Protein AF-A0A6M7Y1D5-F1 (afdb_monomer)

Foldseek 3Di:
DPPVCPPDDCPPPDDDDDDADPVLDFAFADDPDPPDTDGGSPPPCCVVCVVVSVVRNVVRNVVRDDD

Structure (mmCIF, N/CA/C/O backbone):
data_AF-A0A6M7Y1D5-F1
#
_entry.id   AF-A0A6M7Y1D5-F1
#
loop_
_atom_site.group_PDB
_atom_site.id
_atom_site.type_symbol
_atom_site.label_atom_id
_atom_site.label_alt_id
_atom_site.label_comp_id
_atom_site.label_asym_id
_atom_site.label_entity_id
_atom_site.label_seq_id
_atom_site.pdbx_PDB_ins_code
_atom_site.Cartn_x
_atom_site.Cartn_y
_atom_site.Cartn_z
_atom_site.occupancy
_atom_site.B_iso_or_equiv
_atom_site.auth_seq_id
_atom_site.auth_comp_id
_atom_site.auth_asym_id
_atom_site.auth_atom_id
_atom_site.pdbx_PDB_model_num
ATOM 1 N N . MET A 1 1 ? 18.658 1.390 -26.850 1.00 61.69 1 MET A N 1
ATOM 2 C CA . MET A 1 1 ? 19.669 0.429 -26.365 1.00 61.69 1 MET A CA 1
ATOM 3 C C . MET A 1 1 ? 20.009 0.787 -24.929 1.00 61.69 1 MET A C 1
ATOM 5 O O . MET A 1 1 ? 20.396 1.925 -24.688 1.00 61.69 1 MET A O 1
ATOM 9 N N . LEU A 1 2 ? 19.777 -0.123 -23.981 1.00 75.50 2 LEU A N 1
ATOM 10 C CA . LEU A 1 2 ? 20.108 0.096 -22.571 1.00 75.50 2 LEU A CA 1
ATOM 11 C C . LEU A 1 2 ? 21.612 -0.181 -22.384 1.00 75.50 2 LEU A C 1
ATOM 13 O O . LEU A 1 2 ? 22.025 -1.319 -22.580 1.00 75.50 2 LEU A O 1
ATOM 17 N N . PRO A 1 3 ? 22.449 0.809 -22.015 1.00 78.81 3 PRO A N 1
ATOM 18 C CA . PRO A 1 3 ? 23.909 0.643 -21.969 1.00 78.81 3 PRO A CA 1
ATOM 19 C C . PRO A 1 3 ? 24.384 -0.383 -20.929 1.00 78.81 3 PRO A C 1
ATOM 21 O O . PRO A 1 3 ? 25.500 -0.878 -21.022 1.00 78.81 3 PRO A O 1
ATOM 24 N N . ILE A 1 4 ? 23.535 -0.711 -19.952 1.00 88.44 4 ILE A N 1
ATOM 25 C CA . ILE A 1 4 ? 23.809 -1.700 -18.900 1.00 88.44 4 ILE A CA 1
ATOM 26 C C . ILE A 1 4 ? 23.338 -3.109 -19.317 1.00 88.44 4 ILE A C 1
ATOM 28 O O . ILE A 1 4 ? 23.852 -4.100 -18.809 1.00 88.44 4 ILE A O 1
ATOM 32 N N . PHE A 1 5 ? 22.406 -3.214 -20.273 1.00 89.56 5 PHE A N 1
ATOM 33 C CA . PHE A 1 5 ? 21.821 -4.479 -20.731 1.00 89.56 5 PHE A CA 1
ATOM 34 C C . PHE A 1 5 ? 21.715 -4.492 -22.265 1.00 89.56 5 PHE A C 1
ATOM 36 O O . PHE A 1 5 ? 20.639 -4.232 -22.812 1.00 89.56 5 PHE A O 1
ATOM 43 N N . PRO A 1 6 ? 22.832 -4.747 -22.969 1.00 87.81 6 PRO A N 1
ATOM 44 C CA . PRO A 1 6 ? 22.897 -4.625 -24.424 1.00 87.81 6 PRO A CA 1
ATOM 45 C C . PRO A 1 6 ? 22.042 -5.665 -25.162 1.00 87.81 6 PRO A C 1
ATOM 47 O O . PRO A 1 6 ? 21.555 -5.367 -26.248 1.00 87.81 6 PRO A O 1
ATOM 50 N N . ASP A 1 7 ? 21.817 -6.834 -24.557 1.00 92.81 7 ASP A N 1
ATOM 51 C CA . ASP A 1 7 ? 21.096 -7.955 -25.175 1.00 92.81 7 ASP A CA 1
ATOM 52 C C . ASP A 1 7 ? 19.574 -7.923 -24.938 1.00 92.81 7 ASP A C 1
ATOM 54 O O . ASP A 1 7 ? 18.846 -8.786 -25.424 1.00 92.81 7 ASP A O 1
ATOM 58 N N . VAL A 1 8 ? 19.065 -6.945 -24.178 1.00 91.19 8 VAL A N 1
ATOM 59 C CA . VAL A 1 8 ? 17.624 -6.817 -23.919 1.00 91.19 8 VAL A CA 1
ATOM 60 C C . VAL A 1 8 ? 16.953 -6.107 -25.093 1.00 91.19 8 VAL A C 1
ATOM 62 O O . VAL A 1 8 ? 17.152 -4.908 -25.305 1.00 91.19 8 VAL A O 1
ATO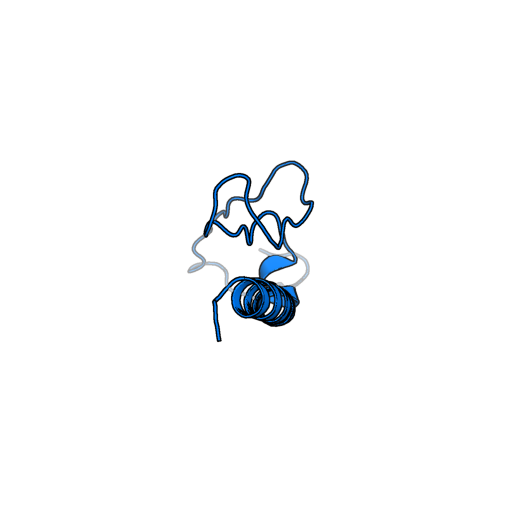M 65 N N . ASP A 1 9 ? 16.116 -6.842 -25.828 1.00 89.56 9 ASP A N 1
ATOM 66 C CA . ASP A 1 9 ? 15.264 -6.275 -26.871 1.00 89.56 9 ASP A CA 1
ATOM 67 C C . ASP A 1 9 ? 14.107 -5.472 -26.255 1.00 89.56 9 ASP A C 1
ATOM 69 O O . ASP A 1 9 ? 13.287 -5.992 -25.498 1.00 89.56 9 ASP A O 1
ATOM 73 N N . THR A 1 10 ? 14.036 -4.185 -26.593 1.00 89.00 10 THR A N 1
ATOM 74 C CA . THR A 1 10 ? 12.976 -3.273 -26.147 1.00 89.00 10 THR A CA 1
ATOM 75 C C . THR A 1 10 ? 11.991 -2.910 -27.262 1.00 89.00 10 THR A C 1
ATOM 77 O O . THR A 1 10 ? 11.188 -1.998 -27.080 1.00 89.00 10 THR A O 1
ATOM 80 N N . SER A 1 11 ? 12.053 -3.575 -28.422 1.00 89.62 11 SER A N 1
ATOM 81 C CA . SER A 1 11 ? 11.241 -3.261 -29.610 1.00 89.62 11 SER A CA 1
ATOM 82 C C . SER A 1 11 ? 9.728 -3.373 -29.378 1.00 89.62 11 SER A C 1
ATOM 84 O O . SER A 1 11 ? 8.957 -2.639 -29.993 1.00 89.62 11 SER A O 1
ATOM 86 N N . ALA A 1 12 ? 9.307 -4.243 -28.455 1.00 90.12 12 ALA A N 1
ATOM 87 C CA . ALA A 1 12 ? 7.906 -4.504 -28.119 1.00 90.12 12 ALA A CA 1
ATOM 88 C C . ALA A 1 12 ? 7.462 -3.930 -26.754 1.00 90.12 12 ALA A C 1
ATOM 90 O O . ALA A 1 12 ? 6.409 -4.306 -26.239 1.00 90.12 12 ALA A O 1
ATOM 91 N N . VAL A 1 13 ? 8.249 -3.044 -26.130 1.00 91.31 13 VAL A N 1
ATOM 92 C CA . VAL A 1 13 ? 7.907 -2.479 -24.812 1.00 91.31 13 VAL A CA 1
ATOM 93 C C . VAL A 1 13 ? 6.863 -1.373 -24.950 1.00 91.31 13 VAL A C 1
ATOM 95 O O . VAL A 1 13 ? 7.014 -0.450 -25.748 1.00 91.31 13 VAL A O 1
ATOM 98 N N . ILE A 1 14 ? 5.828 -1.430 -24.111 1.00 92.69 14 ILE A N 1
ATOM 99 C CA . ILE A 1 14 ? 4.823 -0.373 -23.984 1.00 92.69 14 ILE A CA 1
ATOM 100 C C . ILE A 1 14 ? 5.125 0.432 -22.719 1.00 92.69 14 ILE A C 1
ATOM 102 O O . ILE A 1 14 ? 5.014 -0.075 -21.602 1.00 92.69 14 ILE A O 1
ATOM 106 N N . SER A 1 15 ? 5.498 1.699 -22.895 1.00 89.00 15 SER A N 1
ATOM 107 C CA . SER A 1 15 ? 5.689 2.633 -21.782 1.00 89.00 15 SER A CA 1
ATOM 108 C C . SER A 1 15 ? 4.349 3.011 -21.149 1.00 89.00 15 SER A C 1
ATOM 110 O O . SER A 1 15 ? 3.387 3.311 -21.854 1.00 89.00 15 SER A O 1
ATOM 112 N N . TRP A 1 16 ? 4.298 3.065 -19.817 1.00 92.12 16 TRP A N 1
ATOM 113 C CA . TRP A 1 16 ? 3.137 3.533 -19.057 1.00 92.12 16 TRP A CA 1
ATOM 114 C C . TRP A 1 16 ? 3.578 4.382 -17.860 1.00 92.12 16 TRP A C 1
ATOM 116 O O . TRP A 1 16 ? 4.725 4.302 -17.417 1.00 92.12 16 TRP A O 1
ATOM 126 N N . ALA A 1 17 ? 2.666 5.202 -17.338 1.00 88.56 17 ALA A N 1
ATOM 127 C CA . ALA A 1 17 ? 2.893 6.015 -16.148 1.00 88.56 17 ALA A CA 1
ATOM 128 C C . ALA A 1 17 ? 1.731 5.855 -15.161 1.00 88.56 17 ALA A C 1
ATOM 130 O O . ALA A 1 17 ? 0.567 5.817 -15.561 1.00 88.56 17 ALA A O 1
ATOM 131 N N . GLY A 1 18 ? 2.060 5.753 -13.873 1.00 82.19 18 GLY A N 1
ATOM 132 C CA . GLY A 1 18 ? 1.099 5.705 -12.770 1.00 82.19 18 GLY A CA 1
ATOM 133 C C . GLY A 1 18 ? 0.983 7.042 -12.038 1.00 82.19 18 GLY A C 1
ATOM 134 O O . GLY A 1 18 ? 1.828 7.922 -12.190 1.00 82.19 18 GLY A O 1
ATOM 135 N N . CYS A 1 19 ? -0.055 7.184 -11.212 1.00 77.94 19 CYS A N 1
ATOM 136 C CA . CYS A 1 19 ? -0.268 8.353 -10.357 1.00 77.94 19 CYS A CA 1
ATOM 137 C C . CYS A 1 19 ? 0.043 8.017 -8.890 1.00 77.94 19 CYS A C 1
ATOM 139 O O . CYS A 1 19 ? -0.279 6.927 -8.417 1.00 77.94 19 CYS A O 1
ATOM 141 N N . ALA A 1 20 ? 0.636 8.965 -8.164 1.00 82.75 20 ALA A N 1
ATOM 142 C CA . ALA A 1 20 ? 0.929 8.865 -6.737 1.00 82.75 20 ALA A CA 1
ATOM 143 C C . ALA A 1 20 ? 0.629 10.199 -6.034 1.00 82.75 20 ALA A C 1
ATOM 145 O O . ALA A 1 20 ? 0.663 11.258 -6.662 1.00 82.75 20 ALA A O 1
ATOM 146 N N . LEU A 1 21 ? 0.336 10.158 -4.727 1.00 80.81 21 LEU A N 1
ATOM 147 C CA . LEU A 1 21 ? 0.093 11.380 -3.954 1.00 80.81 21 LEU A CA 1
ATOM 148 C C . LEU A 1 21 ? 1.380 12.222 -3.853 1.00 80.81 21 LEU A C 1
ATOM 150 O O . LEU A 1 21 ? 2.433 11.660 -3.551 1.00 80.81 21 LEU A O 1
ATOM 154 N N . PRO A 1 22 ? 1.307 13.560 -4.007 1.00 74.44 22 PRO A N 1
ATOM 155 C CA . PRO A 1 22 ? 2.490 14.426 -4.034 1.00 74.44 22 PRO A CA 1
ATOM 156 C C . PRO A 1 22 ? 3.358 14.372 -2.773 1.00 74.44 22 PRO A C 1
ATOM 158 O O . PRO A 1 22 ? 4.565 14.569 -2.849 1.00 74.44 22 PRO A O 1
ATOM 161 N N . ASN A 1 23 ? 2.750 14.122 -1.609 1.00 75.62 23 ASN A N 1
ATOM 162 C CA . ASN A 1 23 ? 3.450 14.083 -0.326 1.00 75.62 23 ASN A CA 1
ATOM 163 C C . ASN A 1 23 ? 3.946 12.680 0.064 1.00 75.62 23 ASN A C 1
ATOM 165 O O . ASN A 1 23 ? 4.701 12.579 1.022 1.00 75.62 23 ASN A O 1
ATOM 169 N N . MET A 1 24 ? 3.540 11.621 -0.651 1.00 72.94 24 MET A N 1
ATOM 170 C CA . MET A 1 24 ? 3.954 10.224 -0.423 1.00 72.94 24 MET A CA 1
ATOM 171 C C . MET A 1 24 ? 3.780 9.714 1.022 1.00 72.94 24 MET A C 1
ATOM 173 O O . MET A 1 24 ? 4.425 8.744 1.415 1.00 72.94 24 MET A O 1
ATOM 177 N N . VAL A 1 25 ? 2.920 10.356 1.821 1.00 83.50 25 VAL A N 1
ATOM 178 C CA . VAL A 1 25 ? 2.638 9.923 3.192 1.00 83.50 25 VAL A CA 1
ATOM 179 C C . VAL A 1 25 ? 1.422 8.995 3.162 1.00 83.50 25 VAL A C 1
ATOM 181 O O . VAL A 1 25 ? 0.334 9.450 2.785 1.00 83.50 25 VAL A O 1
ATOM 184 N N . PRO A 1 26 ? 1.567 7.716 3.555 1.00 83.00 26 PRO A N 1
ATOM 185 C CA . PRO A 1 26 ? 0.443 6.799 3.609 1.00 83.00 26 PRO A CA 1
ATOM 186 C C . PRO A 1 26 ? -0.569 7.264 4.655 1.00 83.00 26 PRO A C 1
ATOM 188 O O . PRO A 1 26 ? -0.223 7.621 5.781 1.00 83.00 26 PRO A O 1
ATOM 191 N N . ARG A 1 27 ? -1.843 7.243 4.269 1.00 88.88 27 ARG A N 1
ATOM 192 C CA . ARG A 1 27 ? -2.985 7.470 5.146 1.00 88.88 27 ARG A CA 1
ATOM 193 C C . ARG A 1 27 ? -3.818 6.197 5.183 1.00 88.88 27 ARG A C 1
ATOM 195 O O . ARG A 1 27 ? -4.499 5.877 4.206 1.00 88.88 27 ARG A O 1
ATOM 202 N N . ILE A 1 28 ? -3.751 5.522 6.324 1.00 91.44 28 ILE A N 1
ATOM 203 C CA . ILE A 1 28 ? -4.461 4.282 6.632 1.00 91.44 28 ILE A CA 1
ATOM 204 C C . ILE A 1 28 ? -5.289 4.539 7.896 1.00 91.44 28 ILE A C 1
ATOM 206 O O . ILE A 1 28 ? -4.751 5.081 8.859 1.00 91.44 28 ILE A O 1
ATOM 210 N N . GLY A 1 29 ? -6.582 4.214 7.880 1.00 89.88 29 GLY A N 1
ATOM 211 C CA . GLY A 1 29 ? -7.459 4.301 9.055 1.00 89.88 29 GLY A CA 1
ATOM 212 C C . GLY A 1 29 ? -8.713 5.147 8.838 1.00 89.88 29 GLY A C 1
ATOM 213 O O . GLY A 1 29 ? -9.133 5.398 7.706 1.00 89.88 29 GLY A O 1
ATOM 214 N N . VAL A 1 30 ? -9.327 5.586 9.936 1.00 91.31 30 VAL A N 1
ATOM 215 C CA . VAL A 1 30 ? -10.653 6.227 9.942 1.00 91.31 30 VAL A CA 1
ATOM 216 C C . VAL A 1 30 ? -10.688 7.538 9.166 1.00 91.31 30 VAL A C 1
ATOM 218 O O . VAL A 1 30 ? -9.792 8.391 9.220 1.00 91.31 30 VAL A O 1
ATOM 221 N N . GLY A 1 31 ? -11.778 7.712 8.436 1.00 89.81 31 GLY A N 1
ATOM 222 C CA . GLY A 1 31 ? -12.130 8.943 7.768 1.00 89.81 31 GLY A CA 1
ATOM 223 C C . GLY A 1 31 ? -12.840 9.940 8.674 1.00 89.81 31 GLY A C 1
ATOM 224 O O . GLY A 1 31 ? -13.09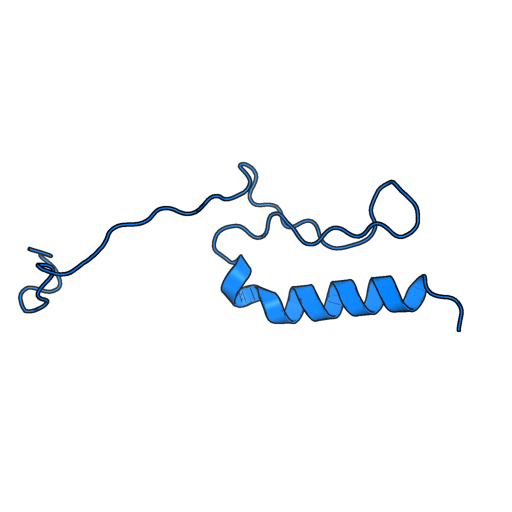3 9.713 9.850 1.00 89.81 31 GLY A O 1
ATOM 225 N N . ARG A 1 32 ? -13.160 11.105 8.107 1.00 89.25 32 ARG A N 1
ATOM 226 C CA . ARG A 1 32 ? -13.899 12.148 8.841 1.00 89.25 32 ARG A CA 1
ATOM 227 C C . ARG A 1 32 ? -15.373 11.799 9.043 1.00 89.25 32 ARG A C 1
ATOM 229 O O . ARG A 1 32 ? -16.009 12.359 9.926 1.00 89.25 32 ARG A O 1
ATOM 236 N N . SER A 1 33 ? -15.913 10.935 8.193 1.00 91.3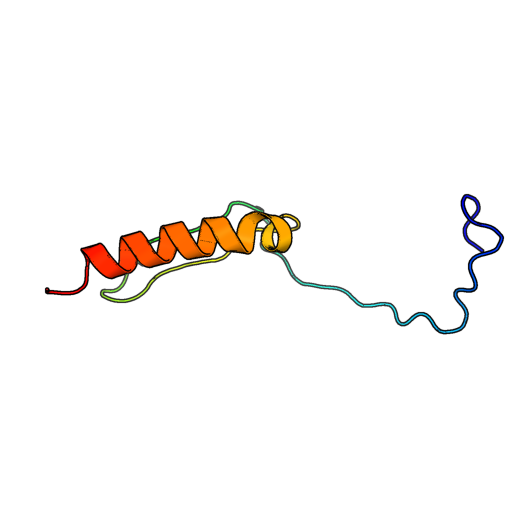8 33 SER A N 1
ATOM 237 C CA . SER A 1 33 ? -17.317 10.539 8.208 1.00 91.38 33 SER A CA 1
ATOM 238 C C . SER A 1 33 ? -17.454 9.127 8.780 1.00 91.38 33 SER A C 1
ATOM 240 O O . SER A 1 33 ? -16.601 8.289 8.476 1.00 91.38 33 SER A O 1
ATOM 242 N N . PRO A 1 34 ? -18.514 8.841 9.559 1.00 88.75 34 PRO A N 1
ATOM 243 C CA . PRO A 1 34 ? -18.753 7.506 10.102 1.00 88.75 34 PRO A CA 1
ATOM 244 C C . PRO A 1 34 ? -18.776 6.440 9.002 1.00 88.75 34 PRO A C 1
ATOM 246 O O . PRO A 1 34 ? -19.393 6.646 7.957 1.00 88.75 34 PRO A O 1
ATOM 249 N N . GLY A 1 35 ? -18.092 5.318 9.233 1.00 88.31 35 GLY A N 1
ATOM 250 C CA . GLY A 1 35 ? -18.020 4.200 8.285 1.00 88.31 35 GLY A CA 1
ATOM 251 C C . GLY A 1 35 ? -17.146 4.441 7.047 1.00 88.31 35 GLY A C 1
ATOM 252 O O . GLY A 1 35 ? -17.094 3.583 6.170 1.00 88.31 35 GLY A O 1
ATOM 253 N N . ILE A 1 36 ? -16.456 5.583 6.950 1.00 91.75 36 ILE A N 1
ATOM 254 C CA . ILE A 1 36 ? -15.491 5.851 5.878 1.00 91.75 36 ILE A CA 1
ATOM 255 C C . ILE A 1 36 ? -14.085 5.569 6.390 1.00 91.75 36 ILE A C 1
ATOM 257 O O . ILE A 1 36 ? -13.695 6.084 7.432 1.00 91.75 36 ILE A O 1
ATOM 261 N N . PHE A 1 37 ? -13.306 4.821 5.614 1.00 92.44 37 PHE A N 1
ATOM 262 C CA . PHE A 1 37 ? -11.918 4.476 5.912 1.00 92.44 37 PHE A CA 1
ATOM 263 C C . PHE A 1 37 ? -11.030 4.844 4.721 1.00 92.44 37 PHE A C 1
ATOM 265 O O . PHE A 1 37 ? -11.441 4.742 3.563 1.00 92.44 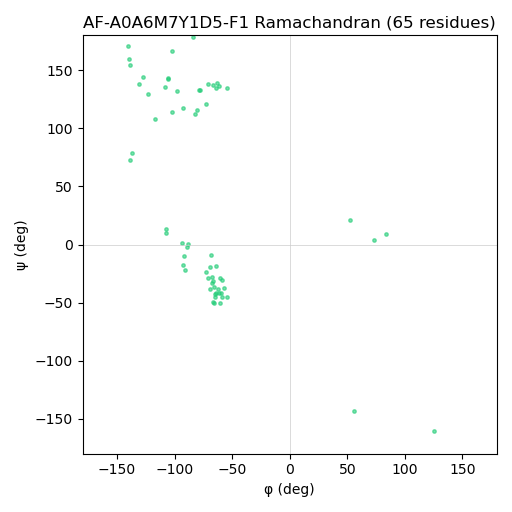37 PHE A O 1
ATOM 272 N N . TYR A 1 38 ? -9.811 5.295 4.995 1.00 91.75 38 TYR A N 1
ATOM 273 C CA . TYR A 1 38 ? -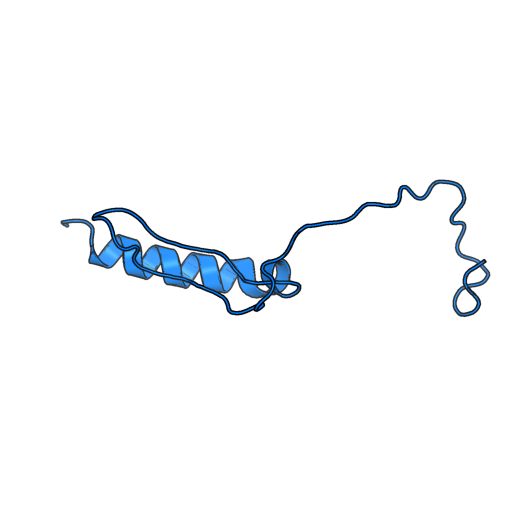8.827 5.654 3.983 1.00 91.75 38 TYR A CA 1
ATOM 274 C C . TYR A 1 38 ? -7.709 4.621 3.948 1.00 91.75 38 TYR A C 1
ATOM 276 O O . TYR A 1 38 ? -7.199 4.228 4.987 1.00 91.75 38 TYR A O 1
ATOM 284 N N . ASN A 1 39 ? -7.316 4.225 2.741 1.00 91.69 39 ASN A N 1
ATOM 285 C CA . ASN A 1 39 ? -6.152 3.386 2.473 1.00 91.69 39 ASN A CA 1
ATOM 286 C C . ASN A 1 39 ? -5.445 3.937 1.223 1.00 91.69 39 ASN A C 1
ATOM 288 O O . ASN A 1 39 ? -5.586 3.409 0.122 1.00 91.69 39 ASN A O 1
ATOM 292 N N . THR A 1 40 ? -4.770 5.081 1.353 1.00 89.94 40 THR A N 1
ATOM 293 C CA . THR A 1 40 ? -4.214 5.840 0.214 1.00 89.94 40 THR A CA 1
ATOM 294 C C . THR A 1 40 ? -2.837 6.425 0.528 1.00 89.94 40 THR A C 1
ATOM 296 O O . THR A 1 40 ? -2.386 6.392 1.665 1.00 89.94 40 THR A O 1
ATOM 299 N N . GLY A 1 41 ? -2.152 6.978 -0.474 1.00 88.06 41 GLY A N 1
ATOM 300 C CA . GLY A 1 41 ? -0.910 7.734 -0.274 1.00 88.06 41 GLY A CA 1
ATOM 301 C C . GLY A 1 41 ? 0.374 6.912 -0.161 1.00 88.06 41 GLY A C 1
ATOM 302 O O . GLY A 1 41 ? 1.422 7.475 0.122 1.00 88.06 41 GLY A O 1
ATOM 303 N N . HIS A 1 42 ? 0.329 5.607 -0.431 1.00 89.19 42 HIS A N 1
ATOM 304 C CA . HIS A 1 42 ? 1.476 4.703 -0.267 1.00 89.19 42 HIS A CA 1
ATOM 305 C C . HIS A 1 42 ? 2.646 4.924 -1.240 1.00 89.19 42 HIS A C 1
ATOM 307 O O . HIS A 1 42 ? 3.702 4.306 -1.092 1.00 89.19 42 HIS A O 1
ATOM 313 N N . GLY A 1 43 ? 2.463 5.768 -2.256 1.00 86.44 43 GLY A N 1
ATOM 314 C CA . GLY A 1 43 ? 3.501 6.056 -3.237 1.00 86.44 43 GLY A CA 1
ATOM 315 C C . GLY A 1 43 ? 4.040 4.801 -3.926 1.00 86.44 43 GLY A C 1
ATOM 316 O O . GLY A 1 43 ? 3.309 3.847 -4.192 1.00 86.44 43 GLY A O 1
ATOM 317 N N . HIS A 1 44 ? 5.345 4.796 -4.189 1.00 87.31 44 HIS A N 1
ATOM 318 C CA . HIS A 1 44 ? 6.041 3.694 -4.858 1.00 87.31 44 HIS A CA 1
ATOM 319 C C . HIS A 1 44 ? 6.1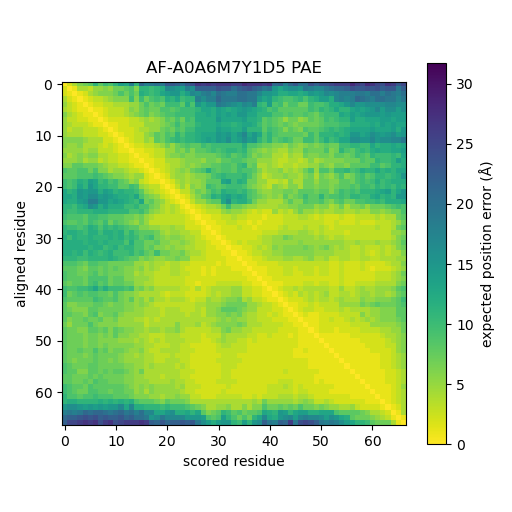35 2.412 -4.011 1.00 87.31 44 HIS A C 1
ATOM 321 O O . HIS A 1 44 ? 6.331 1.335 -4.566 1.00 87.31 44 HIS A O 1
ATOM 327 N N . LEU A 1 45 ? 5.959 2.501 -2.687 1.00 88.75 45 LEU A N 1
ATOM 328 C CA . LEU A 1 45 ? 5.965 1.339 -1.790 1.00 88.75 45 LEU A CA 1
ATOM 329 C C . LEU A 1 45 ? 4.579 0.701 -1.627 1.00 88.75 45 LEU A C 1
ATOM 331 O O . LEU A 1 45 ? 4.452 -0.292 -0.914 1.00 88.75 45 LEU A O 1
ATOM 335 N N . GLY A 1 46 ? 3.544 1.227 -2.294 1.00 87.69 46 GLY A N 1
ATOM 336 C CA . GLY A 1 46 ? 2.176 0.721 -2.169 1.00 87.69 46 GLY A CA 1
ATOM 337 C C . GLY A 1 46 ? 2.018 -0.752 -2.511 1.00 87.69 46 GLY A C 1
ATOM 338 O O . GLY A 1 46 ? 1.288 -1.448 -1.816 1.00 87.69 46 GLY A O 1
ATOM 339 N N . TRP A 1 47 ? 2.743 -1.251 -3.515 1.00 88.31 47 TRP A N 1
ATOM 340 C CA . TRP A 1 47 ? 2.731 -2.680 -3.835 1.00 88.31 47 TRP A CA 1
ATOM 341 C C . TRP A 1 47 ? 3.352 -3.514 -2.708 1.00 88.31 47 TRP A C 1
ATOM 343 O O . TRP A 1 47 ? 2.728 -4.450 -2.212 1.00 88.31 47 TRP A O 1
ATOM 353 N N . THR A 1 48 ? 4.546 -3.130 -2.250 1.00 92.75 48 THR A N 1
ATOM 354 C CA . THR A 1 48 ? 5.297 -3.833 -1.198 1.00 92.75 48 THR A CA 1
ATOM 355 C C . THR 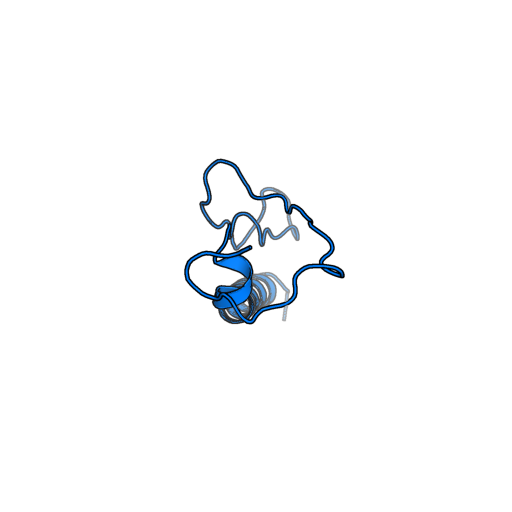A 1 48 ? 4.549 -3.870 0.132 1.00 92.75 48 THR A C 1
ATOM 357 O O . THR A 1 48 ? 4.541 -4.893 0.809 1.00 92.75 48 THR A O 1
ATOM 360 N N . LEU A 1 49 ? 3.912 -2.761 0.512 1.00 89.94 49 LEU A N 1
ATOM 361 C CA . LEU A 1 49 ? 3.249 -2.605 1.809 1.00 89.94 49 LEU A CA 1
ATOM 362 C C . LEU A 1 49 ? 1.754 -2.949 1.767 1.00 89.94 49 LEU A C 1
ATOM 364 O O . LEU A 1 49 ? 1.082 -2.846 2.790 1.00 89.94 49 LEU A O 1
ATOM 368 N N . SER A 1 50 ? 1.232 -3.370 0.611 1.00 90.81 50 SER A N 1
ATOM 369 C CA . SER A 1 50 ? -0.199 -3.620 0.395 1.00 90.81 50 SER A CA 1
ATOM 370 C C . SER A 1 50 ? -0.798 -4.593 1.411 1.00 90.81 50 SER A C 1
ATOM 372 O O . SER A 1 50 ? -1.855 -4.313 1.971 1.00 90.81 50 SER A O 1
ATOM 374 N N . ALA A 1 51 ? -0.107 -5.701 1.696 1.00 94.12 51 ALA A N 1
ATOM 375 C CA . ALA A 1 51 ? -0.573 -6.709 2.644 1.00 94.12 51 ALA A CA 1
ATOM 376 C C . ALA A 1 51 ? -0.653 -6.161 4.078 1.00 94.12 51 ALA A C 1
ATOM 378 O O . ALA A 1 51 ? -1.665 -6.335 4.752 1.00 94.12 51 ALA A O 1
ATOM 379 N N . ALA A 1 52 ? 0.382 -5.444 4.522 1.00 93.06 52 ALA A N 1
ATOM 380 C CA . ALA A 1 52 ? 0.402 -4.837 5.850 1.00 93.06 52 ALA A CA 1
ATOM 381 C C . ALA A 1 52 ? -0.674 -3.746 5.985 1.00 93.06 52 ALA A C 1
ATOM 383 O O . ALA A 1 52 ? -1.394 -3.701 6.978 1.00 93.06 52 ALA A O 1
ATOM 384 N N . ALA A 1 53 ? -0.839 -2.904 4.961 1.00 92.75 53 ALA A N 1
ATOM 385 C CA . ALA A 1 53 ? -1.875 -1.877 4.936 1.00 92.75 53 ALA A CA 1
ATOM 386 C C . ALA A 1 53 ? -3.292 -2.477 4.975 1.00 92.75 53 ALA A C 1
ATOM 388 O O . ALA A 1 53 ? -4.165 -1.957 5.669 1.00 92.75 53 ALA A O 1
ATOM 389 N N . ALA A 1 54 ? -3.508 -3.600 4.279 1.00 93.38 54 ALA A N 1
ATOM 390 C CA . ALA A 1 54 ? -4.768 -4.338 4.308 1.00 93.38 54 ALA A CA 1
ATOM 391 C C . ALA A 1 54 ? -5.069 -4.941 5.689 1.00 93.38 54 ALA A C 1
ATOM 393 O O . ALA A 1 54 ? -6.224 -4.954 6.108 1.00 93.38 54 ALA A O 1
ATOM 394 N N . GLN A 1 55 ? -4.052 -5.407 6.415 1.00 94.88 55 GLN A N 1
ATOM 395 C CA . GLN A 1 55 ? -4.240 -5.893 7.778 1.00 94.88 55 GLN A CA 1
ATOM 396 C C . GLN A 1 55 ? -4.648 -4.756 8.727 1.00 94.88 55 GLN A C 1
ATOM 398 O O . GLN A 1 55 ? -5.661 -4.870 9.411 1.00 94.88 55 GLN A O 1
ATOM 403 N N . ILE A 1 56 ? -3.917 -3.636 8.704 1.00 94.00 56 ILE A N 1
ATOM 404 C CA . ILE A 1 56 ? -4.188 -2.476 9.569 1.00 94.00 56 ILE A CA 1
ATOM 405 C C . ILE A 1 56 ? -5.606 -1.936 9.338 1.00 94.00 56 ILE A C 1
ATOM 407 O O . ILE A 1 56 ? -6.339 -1.674 10.287 1.00 94.00 56 ILE A O 1
ATOM 411 N N . ILE A 1 57 ? -6.024 -1.786 8.074 1.00 94.25 57 ILE A N 1
ATOM 412 C CA . ILE A 1 57 ? -7.364 -1.267 7.775 1.00 94.25 57 ILE A CA 1
ATOM 413 C C . ILE A 1 57 ? -8.467 -2.248 8.203 1.00 94.25 57 ILE A C 1
ATOM 415 O O . ILE A 1 57 ? -9.538 -1.812 8.617 1.00 94.25 57 ILE A O 1
ATOM 419 N N . ALA A 1 58 ? -8.225 -3.560 8.125 1.00 94.00 58 ALA A N 1
ATOM 420 C CA . ALA A 1 58 ? -9.192 -4.572 8.545 1.00 94.00 58 ALA A CA 1
ATOM 421 C C . ALA A 1 58 ? -9.386 -4.598 10.069 1.00 94.00 58 ALA A C 1
ATOM 423 O O . ALA A 1 58 ? -10.517 -4.757 10.535 1.00 94.00 58 ALA A O 1
ATOM 424 N N . GLU A 1 59 ? -8.307 -4.412 10.834 1.00 93.31 59 GLU A N 1
ATOM 425 C CA . GLU A 1 59 ? -8.352 -4.266 12.294 1.00 93.31 59 GLU A CA 1
ATOM 426 C C . GLU A 1 59 ? -9.200 -3.043 12.683 1.00 93.31 59 GLU A C 1
ATOM 428 O O . GLU A 1 59 ? -10.180 -3.186 13.411 1.00 93.31 59 GLU A O 1
ATOM 433 N N . GLU A 1 60 ? -8.934 -1.879 12.081 1.00 91.50 60 GLU A N 1
ATOM 434 C CA . GLU A 1 60 ? -9.683 -0.637 12.331 1.00 91.50 60 GLU A CA 1
ATOM 435 C C . GLU A 1 60 ? -11.185 -0.762 11.999 1.00 91.50 60 GLU A C 1
ATOM 437 O O . GLU A 1 60 ? -12.048 -0.292 12.740 1.00 91.50 60 GLU A O 1
ATOM 442 N N . ILE A 1 61 ? -11.527 -1.423 10.887 1.00 92.69 61 ILE A N 1
ATOM 443 C CA . ILE A 1 61 ? -12.928 -1.676 10.515 1.00 92.69 61 ILE A CA 1
ATOM 444 C C . ILE A 1 61 ? -13.608 -2.584 11.549 1.00 92.69 61 ILE A C 1
ATOM 446 O O . ILE A 1 61 ? -14.760 -2.349 11.918 1.00 92.69 61 ILE A O 1
ATOM 450 N N . SER A 1 62 ? -12.903 -3.614 12.021 1.00 91.88 62 SER A N 1
ATOM 451 C CA . SER A 1 62 ? -13.442 -4.589 12.975 1.00 91.88 62 SER A CA 1
ATOM 452 C C . SER A 1 62 ? -13.723 -3.972 14.345 1.00 91.88 62 SER A C 1
ATOM 454 O O . SER A 1 62 ? -14.662 -4.392 15.016 1.00 91.88 62 SER A O 1
ATOM 456 N N . GLU A 1 63 ? -12.946 -2.969 14.756 1.00 88.62 63 GLU A N 1
ATOM 457 C CA . GLU A 1 63 ? -13.169 -2.239 16.010 1.00 88.62 63 GLU A CA 1
ATOM 458 C C . GLU A 1 63 ? -14.406 -1.330 15.969 1.00 88.62 63 GLU A C 1
ATOM 460 O O . GLU A 1 63 ? -15.035 -1.099 17.001 1.00 88.62 63 GLU A O 1
ATOM 465 N N . GLN A 1 64 ? -14.782 -0.827 14.78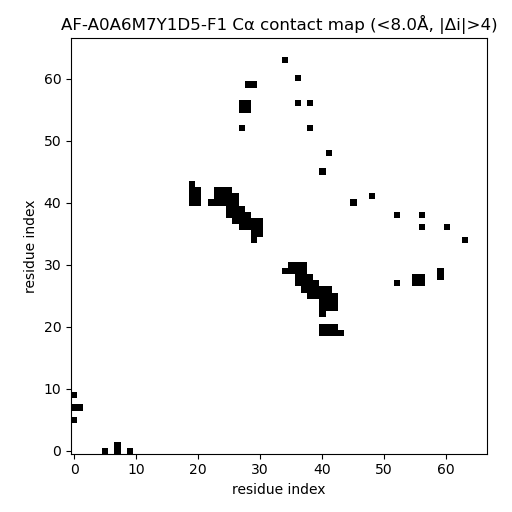9 1.00 84.62 64 GLN A N 1
ATOM 466 C CA . GLN A 1 64 ? -15.919 0.089 14.632 1.00 84.62 64 GLN A CA 1
ATOM 467 C C . GLN A 1 64 ? -17.243 -0.601 14.310 1.00 84.62 64 GLN A C 1
ATOM 469 O O . GLN A 1 64 ? -18.306 0.010 14.455 1.00 84.62 64 GLN A O 1
ATOM 474 N N . LEU A 1 65 ? -17.202 -1.853 13.856 1.00 78.31 65 LEU A N 1
ATOM 475 C CA . LEU A 1 65 ? -18.408 -2.632 13.627 1.00 78.31 65 LEU A CA 1
ATOM 476 C C . LEU A 1 65 ? -18.949 -3.170 14.962 1.00 78.31 65 LEU A C 1
ATOM 478 O O . LEU A 1 65 ? -18.187 -3.717 15.762 1.00 78.31 65 LEU A O 1
ATOM 482 N N . PRO A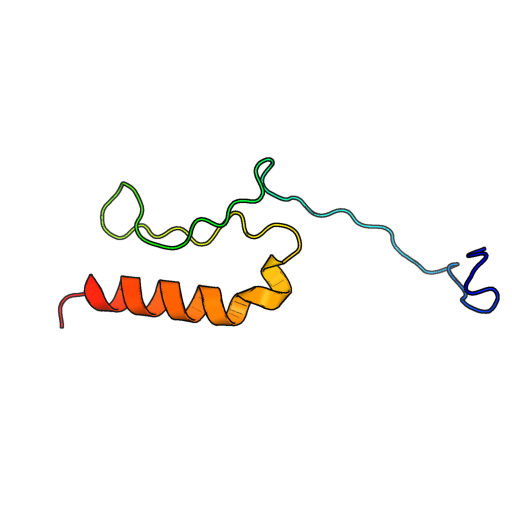 1 66 ? -20.262 -3.045 15.226 1.00 67.38 66 PRO A N 1
ATOM 483 C CA . PRO A 1 66 ? -20.866 -3.704 16.374 1.00 67.38 66 PRO A CA 1
ATOM 484 C C . PRO A 1 66 ? -20.703 -5.224 16.237 1.00 67.38 66 PRO A C 1
ATOM 486 O O . PRO A 1 66 ? -20.890 -5.772 15.149 1.00 67.38 66 PRO A O 1
ATOM 489 N N . LYS A 1 67 ? -20.331 -5.880 17.342 1.00 59.47 67 LYS A N 1
ATOM 490 C CA . LYS A 1 67 ? -20.252 -7.344 17.433 1.00 59.47 67 LYS A CA 1
ATOM 491 C C . LYS A 1 67 ? -21.633 -7.982 17.466 1.00 59.47 67 LYS A C 1
ATOM 493 O O . LYS A 1 67 ? -22.520 -7.413 18.142 1.00 59.47 67 LYS A O 1
#

Secondary structure (DSSP, 8-state):
-BTTBTT---TT---------TT---EEEE-SSTT-EEEE--GGGHHHHHHHHHHHHHHHHHHHS--

pLDDT: mean 87.24, std 7.39, range [59.47, 94.88]

Mean predicted aligned error: 6.67 Å

Radius of gyration: 18.8 Å; Cα contacts (8 Å, |Δi|>4): 56; chains: 1; bounding box: 45×22×47 Å

Sequence (67 aa):
MLPIFPDVDTSAVISWAGCALPNMVPRIGVGRSPGIFYNTGHGHLGWTLSAAAAQIIAEEISEQLPK

Solvent-accessible surface area (backbone atoms only — not comparable to full-atom values): 4471 Å² total; per-residue (Å²): 132,47,92,90,45,79,86,62,85,62,90,85,67,80,90,82,85,88,88,65,48,94,80,48,58,63,44,75,34,83,46,97,50,92,96,40,70,41,83,44,30,43,40,91,49,36,75,81,42,40,67,61,53,52,50,54,41,52,52,55,52,58,73,72,47,85,130